Protein AF-A0A9X0W9T2-F1 (afdb_monomer)

Structure (mmCIF, N/CA/C/O backbone):
data_AF-A0A9X0W9T2-F1
#
_entry.id   AF-A0A9X0W9T2-F1
#
loop_
_atom_site.group_PDB
_atom_site.id
_atom_site.type_symbol
_atom_site.label_atom_id
_atom_site.label_alt_id
_atom_site.label_comp_id
_atom_site.label_asym_id
_atom_site.label_entity_id
_atom_site.label_seq_id
_atom_site.pdbx_PDB_ins_code
_atom_site.Cartn_x
_atom_site.Cartn_y
_atom_site.Cartn_z
_atom_site.occupancy
_atom_site.B_iso_or_equiv
_atom_site.auth_seq_id
_atom_site.auth_comp_id
_atom_site.auth_asym_id
_atom_site.auth_atom_id
_atom_site.pdbx_PDB_model_num
ATOM 1 N N . MET A 1 1 ? -5.826 -14.710 -16.041 1.00 59.91 1 MET A N 1
ATOM 2 C CA . MET A 1 1 ? -4.857 -14.395 -14.974 1.00 59.91 1 MET A CA 1
ATOM 3 C C . MET A 1 1 ? -5.665 -14.165 -13.714 1.00 59.91 1 MET A C 1
ATOM 5 O O . MET A 1 1 ? -6.594 -13.371 -13.767 1.00 59.91 1 MET A O 1
ATOM 9 N N . ASP A 1 2 ? -5.406 -14.938 -12.662 1.00 78.94 2 ASP A N 1
ATOM 10 C CA . ASP A 1 2 ? -6.145 -14.841 -11.399 1.00 78.94 2 ASP A CA 1
ATOM 11 C C . ASP A 1 2 ? -5.603 -13.657 -10.588 1.00 78.94 2 ASP A C 1
ATOM 13 O O . ASP A 1 2 ? -4.389 -13.544 -10.393 1.00 78.94 2 ASP A O 1
ATOM 17 N N . HIS A 1 3 ? -6.492 -12.744 -10.196 1.00 83.00 3 HIS A N 1
ATOM 18 C CA . HIS A 1 3 ? -6.170 -11.617 -9.328 1.00 83.00 3 HIS A CA 1
ATOM 19 C C . HIS A 1 3 ? -6.653 -11.948 -7.926 1.00 83.00 3 HIS A C 1
ATOM 21 O O . HIS A 1 3 ? -7.857 -12.084 -7.701 1.00 83.00 3 HIS A O 1
ATOM 27 N N . ARG A 1 4 ? -5.718 -12.045 -6.982 1.00 90.62 4 ARG A N 1
ATOM 28 C CA . ARG A 1 4 ? -6.021 -12.425 -5.605 1.00 90.62 4 ARG A CA 1
ATOM 29 C C . ARG A 1 4 ? -5.671 -11.292 -4.654 1.00 90.62 4 ARG A C 1
ATOM 31 O O . ARG A 1 4 ? -4.582 -10.729 -4.716 1.00 90.62 4 ARG A O 1
ATOM 38 N N . LEU A 1 5 ? -6.600 -10.994 -3.751 1.00 91.94 5 LEU A N 1
ATOM 39 C CA . LEU A 1 5 ? -6.379 -10.097 -2.623 1.00 91.94 5 LEU A CA 1
ATOM 40 C C . LEU A 1 5 ? -6.101 -10.931 -1.377 1.00 91.94 5 LEU A C 1
ATOM 42 O O . LEU A 1 5 ? -6.889 -11.805 -1.012 1.00 91.94 5 LEU A O 1
ATOM 46 N N . GLU A 1 6 ? -4.980 -10.661 -0.723 1.00 93.69 6 GLU A N 1
ATOM 47 C CA . GLU A 1 6 ? -4.619 -11.290 0.542 1.00 93.69 6 GLU A CA 1
ATOM 48 C C . GLU A 1 6 ? -4.690 -10.254 1.658 1.00 93.69 6 GLU A C 1
ATOM 50 O O . GLU A 1 6 ? -3.862 -9.348 1.722 1.00 93.69 6 GLU A O 1
ATOM 55 N N . ARG A 1 7 ? -5.682 -10.380 2.546 1.00 96.19 7 ARG A N 1
ATOM 56 C CA . ARG A 1 7 ? -5.793 -9.520 3.727 1.00 96.19 7 ARG A CA 1
ATOM 57 C C . ARG A 1 7 ? -4.727 -9.909 4.746 1.00 96.19 7 ARG A C 1
ATOM 59 O O . ARG A 1 7 ? -4.664 -11.059 5.177 1.00 96.19 7 ARG A O 1
ATOM 66 N N . ILE A 1 8 ? -3.930 -8.934 5.163 1.00 96.56 8 ILE A N 1
ATOM 67 C CA . ILE A 1 8 ? -2.821 -9.149 6.087 1.00 96.56 8 ILE A CA 1
ATOM 68 C C . ILE A 1 8 ? -3.314 -8.949 7.526 1.00 96.56 8 ILE A C 1
ATOM 70 O O . ILE A 1 8 ? -3.915 -7.912 7.825 1.00 96.56 8 ILE A O 1
ATOM 74 N N . PRO A 1 9 ? -3.075 -9.902 8.446 1.00 95.75 9 PRO A N 1
ATOM 75 C CA . PRO A 1 9 ? -3.377 -9.713 9.861 1.00 95.75 9 PRO A CA 1
ATOM 76 C C . PRO A 1 9 ? -2.590 -8.535 10.443 1.00 95.75 9 PRO A C 1
ATOM 78 O O . PRO A 1 9 ? -1.391 -8.421 10.193 1.00 95.75 9 PRO A O 1
ATOM 81 N N . ARG A 1 10 ? -3.238 -7.706 11.273 1.00 92.62 10 ARG A N 1
ATOM 82 C CA . ARG A 1 10 ? -2.634 -6.500 11.875 1.00 92.62 10 ARG A CA 1
ATOM 83 C C . ARG A 1 10 ? -1.267 -6.726 12.540 1.00 92.62 10 ARG A C 1
ATOM 85 O O . ARG A 1 10 ? -0.360 -5.957 12.241 1.00 92.62 10 ARG A O 1
ATOM 92 N N . PRO A 1 11 ? -1.037 -7.809 13.313 1.00 94.88 11 PRO A N 1
ATOM 93 C CA . PRO A 1 11 ? 0.281 -8.075 13.902 1.00 94.88 11 PRO A CA 1
ATOM 94 C C . PRO A 1 11 ?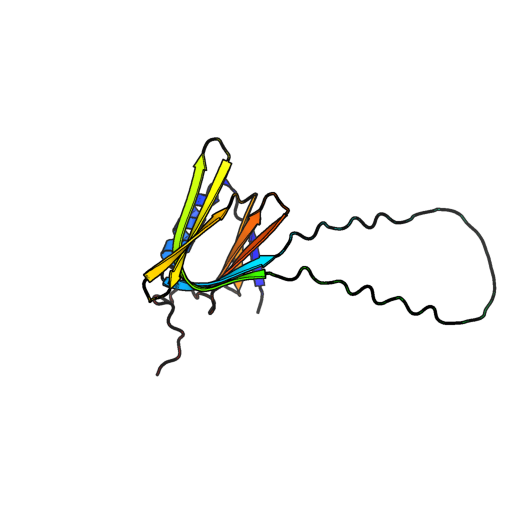 1.413 -8.273 12.881 1.00 94.88 11 PRO A C 1
ATOM 96 O O . PRO A 1 11 ? 2.580 -8.247 13.250 1.00 94.88 11 PRO A O 1
ATOM 99 N N . ARG A 1 12 ? 1.087 -8.505 11.602 1.00 96.31 12 ARG A N 1
ATOM 100 C CA . ARG A 1 12 ? 2.053 -8.711 10.513 1.00 96.31 12 ARG A CA 1
ATOM 101 C C . ARG A 1 12 ? 2.198 -7.504 9.592 1.00 96.31 12 ARG A C 1
ATOM 103 O O . ARG A 1 12 ? 2.915 -7.607 8.598 1.00 96.31 12 ARG A O 1
ATOM 110 N N . TRP A 1 13 ? 1.520 -6.389 9.865 1.00 95.56 13 TRP A N 1
ATOM 111 C CA . TRP A 1 13 ? 1.547 -5.220 8.982 1.00 95.56 13 TRP A CA 1
ATOM 112 C C . TRP A 1 13 ? 2.950 -4.648 8.828 1.00 95.56 13 TRP A C 1
ATOM 114 O O . TRP A 1 13 ? 3.388 -4.476 7.693 1.00 95.56 13 TRP A O 1
ATOM 124 N N . GLN A 1 14 ? 3.675 -4.459 9.933 1.00 95.38 14 GLN A N 1
ATOM 125 C CA . GLN A 1 14 ? 5.047 -3.952 9.902 1.00 95.38 14 GLN A CA 1
ATOM 126 C C . GLN A 1 14 ? 5.966 -4.840 9.050 1.00 95.38 14 GLN A C 1
ATOM 128 O O . GLN A 1 14 ? 6.500 -4.381 8.044 1.00 95.38 14 GLN A O 1
ATOM 133 N N . GLU A 1 15 ? 6.058 -6.135 9.386 1.00 95.50 15 GLU A N 1
ATOM 134 C CA . GLU A 1 15 ? 6.868 -7.116 8.640 1.00 95.50 15 GLU A CA 1
ATOM 135 C C . GLU A 1 15 ? 6.504 -7.132 7.148 1.00 95.50 15 GLU A C 1
ATOM 137 O O . GLU A 1 15 ? 7.367 -7.260 6.279 1.00 95.50 15 GLU A O 1
ATOM 142 N N . THR A 1 16 ? 5.211 -7.029 6.836 1.00 94.75 16 THR A N 1
ATOM 143 C CA . THR A 1 16 ? 4.739 -7.076 5.452 1.00 94.75 16 THR A CA 1
ATOM 144 C C . THR A 1 16 ? 5.135 -5.822 4.682 1.00 94.75 16 THR A C 1
ATOM 146 O O . THR A 1 16 ? 5.590 -5.955 3.549 1.00 94.75 16 THR A O 1
ATOM 149 N N . CYS A 1 17 ? 5.018 -4.636 5.285 1.00 94.62 17 CYS A N 1
ATOM 150 C CA . CYS A 1 17 ? 5.444 -3.377 4.670 1.00 94.62 17 CYS A CA 1
ATOM 151 C C . CYS A 1 17 ? 6.955 -3.370 4.418 1.00 94.62 17 CYS A C 1
ATOM 153 O O . CYS A 1 17 ? 7.383 -3.115 3.295 1.00 94.62 17 CYS A O 1
ATOM 155 N N . GLU A 1 18 ? 7.753 -3.759 5.416 1.00 94.88 18 GLU A N 1
ATOM 156 C CA . GLU A 1 18 ? 9.211 -3.857 5.294 1.00 94.88 18 GLU A CA 1
ATOM 157 C C . GLU A 1 18 ? 9.61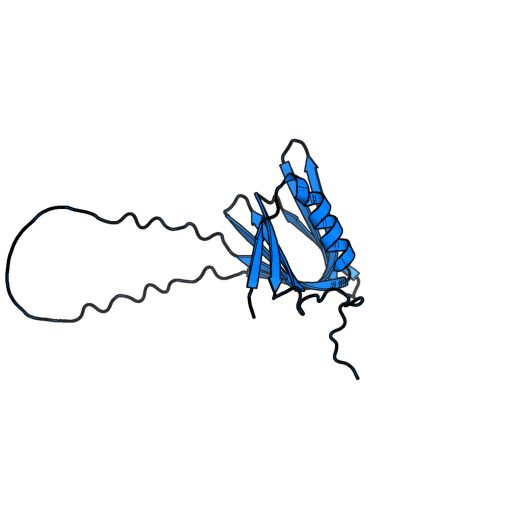6 -4.859 4.204 1.00 94.88 18 GLU A C 1
ATOM 159 O O . GLU A 1 18 ? 10.472 -4.573 3.365 1.00 94.88 18 GLU A O 1
ATOM 164 N N . ARG A 1 19 ? 8.989 -6.043 4.163 1.00 93.19 19 ARG A N 1
ATOM 165 C CA . ARG A 1 19 ? 9.271 -7.048 3.127 1.00 93.19 19 ARG A CA 1
ATOM 166 C C . ARG A 1 19 ? 8.869 -6.560 1.737 1.00 93.19 19 ARG A C 1
ATOM 168 O O . ARG A 1 19 ? 9.605 -6.801 0.782 1.00 93.19 19 ARG A O 1
ATOM 175 N N . PHE A 1 20 ? 7.706 -5.922 1.622 1.00 92.62 20 PHE A N 1
ATOM 176 C CA . PHE A 1 20 ? 7.210 -5.375 0.364 1.00 92.62 20 PHE A CA 1
ATOM 177 C C . PHE A 1 20 ? 8.165 -4.300 -0.162 1.00 92.62 20 PHE A C 1
ATOM 179 O O . PHE A 1 20 ? 8.605 -4.392 -1.305 1.00 92.62 20 PHE A O 1
ATOM 186 N N . LEU A 1 21 ? 8.573 -3.353 0.687 1.00 92.88 21 LEU A N 1
ATOM 187 C CA . LEU A 1 21 ? 9.541 -2.321 0.329 1.00 92.88 21 LEU A CA 1
ATOM 188 C C . LEU A 1 21 ? 10.866 -2.920 -0.136 1.00 92.88 21 LEU A C 1
ATOM 190 O O . LEU A 1 21 ? 11.340 -2.598 -1.218 1.00 92.88 21 LEU A O 1
ATOM 194 N N . ASN A 1 22 ? 11.456 -3.815 0.659 1.00 91.00 22 ASN A N 1
ATOM 195 C CA . ASN A 1 22 ? 12.765 -4.387 0.347 1.00 91.00 22 ASN A CA 1
ATOM 196 C C . ASN A 1 22 ? 12.784 -5.143 -0.987 1.00 91.00 22 ASN A C 1
ATOM 198 O O . ASN A 1 22 ? 13.824 -5.211 -1.636 1.00 91.00 22 ASN A O 1
ATOM 202 N N . ARG A 1 23 ? 11.650 -5.718 -1.399 1.00 89.38 23 ARG A N 1
ATOM 203 C CA . ARG A 1 23 ? 11.534 -6.427 -2.676 1.00 89.38 23 ARG A CA 1
ATOM 204 C C . ARG A 1 23 ? 11.278 -5.493 -3.857 1.00 89.38 23 ARG A C 1
ATOM 206 O O . ARG A 1 23 ? 11.737 -5.788 -4.954 1.00 89.38 23 ARG A O 1
ATOM 213 N N . HIS A 1 24 ? 10.545 -4.406 -3.631 1.00 89.75 24 HIS A N 1
ATOM 214 C CA . HIS A 1 24 ? 9.960 -3.595 -4.703 1.00 89.75 24 HIS A CA 1
ATOM 215 C C . HIS A 1 24 ? 10.465 -2.153 -4.738 1.00 89.75 24 HIS A C 1
ATOM 217 O O . HIS A 1 24 ? 9.932 -1.323 -5.471 1.00 89.75 24 HIS A O 1
ATOM 223 N N . ARG A 1 25 ? 11.488 -1.813 -3.953 1.00 90.12 25 ARG A N 1
ATOM 224 C CA . ARG A 1 25 ? 12.109 -0.488 -3.998 1.00 90.12 25 ARG A CA 1
ATOM 225 C C . ARG A 1 25 ? 12.598 -0.183 -5.416 1.00 90.12 25 ARG A C 1
ATOM 227 O O . ARG A 1 25 ? 13.244 -1.015 -6.044 1.00 90.12 25 ARG A O 1
ATOM 234 N N . GLY A 1 26 ? 12.276 1.006 -5.916 1.00 88.31 26 GLY A N 1
ATOM 235 C CA . GLY A 1 26 ? 12.572 1.449 -7.279 1.00 88.31 26 GLY A CA 1
ATOM 236 C C . GLY A 1 26 ? 11.532 1.037 -8.325 1.00 88.31 26 GLY A C 1
ATOM 237 O O . GLY A 1 26 ? 11.579 1.531 -9.447 1.00 88.31 26 GLY A O 1
ATOM 238 N N . TRP A 1 27 ? 10.569 0.176 -7.984 1.00 89.31 27 TRP A N 1
ATOM 239 C CA . TRP A 1 27 ? 9.548 -0.253 -8.934 1.00 89.31 27 TRP A CA 1
ATOM 240 C C . TRP A 1 27 ? 8.531 0.848 -9.195 1.00 89.31 27 TRP A C 1
ATOM 242 O O . TRP A 1 27 ? 8.103 1.546 -8.274 1.00 89.31 27 TRP A O 1
ATOM 252 N N . LEU A 1 28 ? 8.111 0.955 -10.456 1.00 91.19 28 LEU A N 1
ATOM 253 C CA . LEU A 1 28 ? 7.130 1.944 -10.878 1.00 91.19 28 LEU A CA 1
ATOM 254 C C . LEU A 1 28 ? 5.721 1.541 -10.449 1.00 91.19 28 LEU A C 1
ATOM 256 O O . LEU A 1 28 ? 5.229 0.456 -10.782 1.00 91.19 28 LEU A O 1
ATOM 260 N N . LEU A 1 29 ? 5.074 2.464 -9.749 1.00 91.88 29 LEU A N 1
ATOM 261 C CA . LEU A 1 29 ? 3.735 2.352 -9.212 1.00 91.88 29 LEU A CA 1
ATOM 262 C C . LEU A 1 29 ? 2.781 3.326 -9.901 1.00 91.88 29 LEU A C 1
ATOM 264 O O . LEU A 1 29 ? 3.139 4.438 -10.288 1.00 91.88 29 LEU A O 1
ATOM 268 N N . HIS A 1 30 ? 1.526 2.908 -9.963 1.00 92.81 30 HIS A N 1
ATOM 269 C CA . HIS A 1 30 ? 0.375 3.762 -10.177 1.00 92.81 30 HIS A CA 1
ATOM 270 C C . HIS A 1 30 ? -0.472 3.750 -8.905 1.00 92.81 30 HIS A C 1
ATOM 272 O O . HIS A 1 30 ? -0.872 2.681 -8.429 1.00 92.81 30 HIS A O 1
ATOM 278 N N . ILE A 1 31 ? -0.734 4.932 -8.349 1.00 93.88 31 ILE A N 1
ATOM 279 C CA . ILE A 1 31 ? -1.504 5.108 -7.121 1.00 93.88 31 ILE A CA 1
ATOM 280 C C . ILE A 1 31 ? -2.841 5.755 -7.455 1.00 93.88 31 ILE A C 1
ATOM 282 O O . IL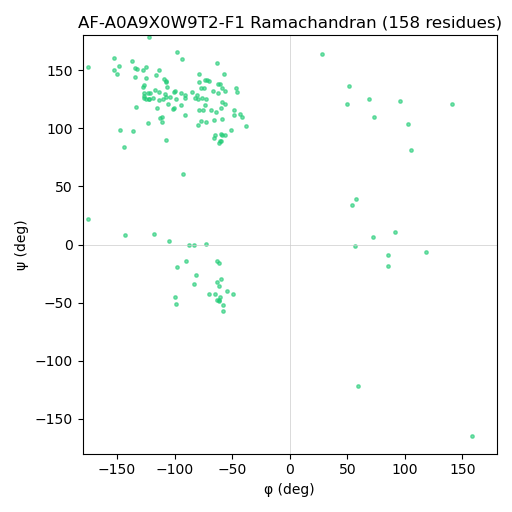E A 1 31 ? -2.908 6.847 -8.020 1.00 93.88 31 ILE A O 1
ATOM 286 N N . SER A 1 32 ? -3.915 5.096 -7.039 1.00 94.25 32 SER A N 1
ATOM 287 C CA . SER A 1 32 ? -5.278 5.597 -7.178 1.00 94.25 32 SER A CA 1
ATOM 288 C C . SER A 1 32 ? -6.051 5.445 -5.877 1.00 94.25 32 SER A C 1
ATOM 290 O O . SER A 1 32 ? -5.810 4.531 -5.087 1.00 94.25 32 SER A O 1
ATOM 292 N N . GLU A 1 33 ? -7.004 6.338 -5.672 1.00 94.00 33 GLU A N 1
ATOM 293 C CA . GLU A 1 33 ? -7.999 6.272 -4.614 1.00 94.00 33 GLU A CA 1
ATOM 294 C C . GLU A 1 33 ? -9.344 5.897 -5.234 1.00 94.00 33 GLU A C 1
ATOM 296 O O . GLU A 1 33 ? -9.727 6.403 -6.284 1.00 94.00 33 GLU A O 1
ATOM 301 N N . THR A 1 34 ? -10.076 4.982 -4.617 1.00 90.94 34 THR A N 1
ATOM 302 C CA . THR A 1 34 ? -11.447 4.646 -5.006 1.00 90.94 34 THR A CA 1
ATOM 303 C C . THR A 1 34 ? -12.343 4.890 -3.804 1.00 90.94 34 THR A C 1
ATOM 305 O O . THR A 1 34 ? -12.013 4.397 -2.723 1.00 90.94 34 THR A O 1
ATOM 308 N N . PRO A 1 35 ? -13.459 5.622 -3.958 1.00 85.75 35 PRO A N 1
ATOM 309 C CA . PRO A 1 35 ? -14.362 5.830 -2.843 1.00 85.75 35 PRO A CA 1
ATOM 310 C C . PRO A 1 35 ? -14.919 4.487 -2.377 1.00 85.75 35 PRO A C 1
ATOM 312 O O . PRO A 1 35 ? -15.243 3.619 -3.198 1.00 85.75 35 PRO A O 1
ATOM 315 N N . GLY A 1 36 ? -14.994 4.315 -1.059 1.00 75.19 36 GLY A N 1
ATOM 316 C CA . GLY A 1 36 ? -15.627 3.150 -0.464 1.00 75.19 36 GLY A CA 1
ATOM 317 C C . GLY A 1 36 ? -17.074 3.110 -0.904 1.00 75.19 36 GLY A C 1
ATOM 318 O O . GLY A 1 36 ? -17.826 4.038 -0.625 1.00 75.19 36 GLY A O 1
ATOM 319 N N . GLY A 1 37 ? -17.470 2.068 -1.630 1.00 61.56 37 GLY A N 1
ATOM 320 C CA . GLY A 1 37 ? -18.887 1.838 -1.845 1.00 61.56 37 GLY A CA 1
ATOM 321 C C . GLY A 1 37 ? -19.495 1.507 -0.492 1.00 61.56 37 GLY A C 1
ATOM 322 O O . GLY A 1 37 ? -19.264 0.410 0.010 1.00 61.56 37 GLY A O 1
ATOM 323 N N . GLU A 1 38 ? -20.257 2.432 0.092 1.00 47.91 38 GLU A N 1
ATOM 324 C CA . GLU A 1 38 ? -21.353 2.026 0.962 1.00 47.91 38 GLU A CA 1
ATOM 325 C C . GLU A 1 38 ? -22.123 0.966 0.171 1.00 47.91 38 GLU A C 1
ATOM 327 O O . GLU A 1 38 ? -22.615 1.228 -0.934 1.00 47.91 38 GLU A O 1
ATOM 332 N N . ASP A 1 39 ? -22.136 -0.262 0.688 1.00 46.41 39 ASP A N 1
ATOM 333 C CA . ASP A 1 39 ? -23.162 -1.229 0.343 1.00 46.41 39 ASP A CA 1
ATOM 334 C C . ASP A 1 39 ? -24.467 -0.518 0.690 1.00 46.41 39 ASP A C 1
ATOM 336 O O . ASP A 1 39 ? -24.840 -0.394 1.855 1.00 46.41 39 ASP A O 1
ATOM 340 N N . VAL A 1 40 ? -25.062 0.131 -0.312 1.00 43.91 40 VAL A N 1
ATOM 341 C CA . VAL A 1 40 ? -26.382 0.717 -0.185 1.00 43.91 40 VAL A CA 1
ATOM 342 C C . VAL A 1 40 ? -27.309 -0.462 0.005 1.00 43.91 40 VAL A C 1
ATOM 344 O O . VAL A 1 40 ? -27.760 -1.086 -0.956 1.00 43.91 40 VAL A O 1
ATOM 347 N N . ASP A 1 41 ? -27.509 -0.764 1.280 1.00 44.56 41 ASP A N 1
ATOM 348 C CA . ASP A 1 41 ? -28.583 -1.552 1.827 1.00 44.56 41 ASP A CA 1
ATOM 349 C C . ASP A 1 41 ? -29.857 -1.201 1.047 1.00 44.56 41 ASP A C 1
ATOM 351 O O . ASP A 1 41 ? -30.443 -0.122 1.156 1.00 44.56 41 ASP A O 1
ATOM 355 N N . LEU A 1 42 ? -30.206 -2.093 0.126 1.00 48.81 42 LEU A N 1
ATOM 356 C CA . LEU A 1 42 ? -31.501 -2.121 -0.526 1.00 48.81 42 LEU A CA 1
ATOM 357 C C . LEU A 1 42 ? -32.373 -3.072 0.292 1.00 48.81 42 LEU A C 1
ATOM 359 O O . LEU A 1 42 ? -32.880 -4.069 -0.222 1.00 48.81 42 LEU A O 1
ATOM 363 N N . GLU A 1 43 ? -32.583 -2.751 1.571 1.00 54.72 43 GLU A N 1
ATOM 364 C CA . GLU A 1 43 ? -33.821 -3.127 2.231 1.00 54.72 43 GLU A CA 1
ATOM 365 C C . GLU A 1 43 ? -34.966 -2.374 1.532 1.00 54.72 43 GLU A C 1
ATOM 367 O O . GLU A 1 43 ? -35.274 -1.213 1.797 1.00 54.72 43 GLU A O 1
ATOM 372 N N . ALA A 1 44 ? -35.590 -3.032 0.556 1.00 45.91 44 ALA A N 1
ATOM 373 C CA . ALA A 1 44 ? -36.849 -2.582 -0.017 1.00 45.91 44 ALA A CA 1
ATOM 374 C C . ALA A 1 44 ? -37.739 -3.780 -0.364 1.00 45.91 44 ALA A C 1
ATOM 376 O O . ALA A 1 44 ? -37.829 -4.214 -1.510 1.00 45.91 44 ALA A O 1
ATOM 377 N N . GLY A 1 45 ? -38.463 -4.253 0.653 1.00 36.12 45 GLY A N 1
ATOM 378 C CA . GLY A 1 45 ? -39.874 -4.588 0.478 1.00 36.12 45 GLY A CA 1
ATOM 379 C C . GLY A 1 45 ? -40.224 -6.068 0.402 1.00 36.12 45 GLY A C 1
ATOM 380 O O . GLY A 1 45 ? -40.566 -6.580 -0.660 1.00 36.12 45 GLY A O 1
ATOM 381 N N . VAL A 1 46 ? -40.322 -6.715 1.563 1.00 49.28 46 VAL A N 1
ATOM 382 C CA . VAL A 1 46 ? -41.379 -7.718 1.753 1.00 49.28 46 VAL A CA 1
ATOM 383 C C . VAL A 1 46 ? -42.666 -6.953 2.083 1.00 49.28 46 VAL A C 1
ATOM 385 O O . VAL A 1 46 ? -42.670 -6.139 3.006 1.00 49.28 46 VAL A O 1
ATOM 388 N N . PRO A 1 47 ? -43.773 -7.218 1.374 1.00 43.72 47 PRO A N 1
ATOM 389 C CA . PRO A 1 47 ? -44.959 -7.567 2.146 1.00 43.72 47 PRO A CA 1
ATOM 390 C C . PRO A 1 47 ? -45.576 -8.895 1.698 1.00 43.72 47 PRO A C 1
ATOM 392 O O . PRO A 1 47 ? -45.931 -9.110 0.540 1.00 43.72 47 PRO A O 1
ATOM 395 N N . SER A 1 48 ? -45.775 -9.765 2.687 1.00 51.22 48 SER A N 1
ATOM 396 C CA . SER A 1 48 ? -46.818 -10.787 2.686 1.00 51.22 48 SER A CA 1
ATOM 397 C C . SER A 1 48 ? -48.188 -10.132 2.494 1.00 51.22 48 SER A C 1
ATOM 399 O O . SER A 1 48 ? -48.596 -9.364 3.358 1.00 51.22 48 SER A O 1
ATOM 401 N N . HIS A 1 49 ? -48.933 -10.485 1.442 1.00 43.44 49 HIS A N 1
ATOM 402 C CA . HIS A 1 49 ? -50.281 -11.068 1.564 1.00 43.44 49 HIS A CA 1
ATOM 403 C C . HIS A 1 49 ? -50.863 -11.496 0.201 1.00 43.44 49 HIS A C 1
ATOM 405 O O . HIS A 1 49 ? -50.514 -10.986 -0.857 1.00 43.44 49 HIS A O 1
ATOM 411 N N . ALA A 1 50 ? -51.741 -12.492 0.277 1.00 46.41 50 ALA A N 1
ATOM 412 C CA . ALA A 1 50 ? -52.347 -13.290 -0.783 1.00 46.41 50 ALA A CA 1
ATOM 413 C C . ALA A 1 50 ? -53.253 -12.555 -1.804 1.00 46.41 50 ALA A C 1
ATOM 415 O O . ALA A 1 50 ? -53.919 -11.590 -1.450 1.00 46.41 50 ALA A O 1
ATOM 416 N N . GLN A 1 51 ? -53.389 -13.157 -3.002 1.00 41.59 51 GLN A N 1
ATOM 417 C CA . GLN A 1 51 ? -54.642 -13.568 -3.692 1.00 41.59 51 GLN A CA 1
ATOM 418 C C . GLN A 1 51 ? -54.659 -13.332 -5.225 1.00 41.59 51 GLN A C 1
ATOM 420 O O . GLN A 1 51 ? -54.594 -12.215 -5.712 1.00 41.59 51 GLN A O 1
ATOM 425 N N . SER A 1 52 ? -54.840 -14.444 -5.954 1.00 42.34 52 SER A N 1
ATOM 426 C CA . SER A 1 52 ? -55.762 -14.670 -7.086 1.00 42.34 52 SER A CA 1
ATOM 427 C C . SER A 1 52 ? -55.866 -13.714 -8.299 1.00 42.34 52 SER A C 1
ATOM 429 O O . SER A 1 52 ? -56.440 -12.641 -8.220 1.00 42.34 52 SER A O 1
ATOM 431 N N . ARG A 1 53 ? -55.589 -14.320 -9.473 1.00 44.91 53 ARG A N 1
ATOM 432 C CA . ARG A 1 53 ? -56.318 -14.253 -10.771 1.00 44.91 53 ARG A CA 1
ATOM 433 C C . ARG A 1 53 ? -56.344 -12.951 -11.621 1.00 44.91 53 ARG A C 1
ATOM 435 O O . ARG A 1 53 ? -56.967 -11.969 -11.260 1.00 44.91 53 ARG A O 1
ATOM 442 N N . ALA A 1 54 ? -55.921 -13.156 -12.883 1.00 42.19 54 ALA A N 1
ATOM 443 C CA . ALA A 1 54 ? -56.494 -12.682 -14.164 1.00 42.19 54 ALA A CA 1
ATOM 444 C C . ALA A 1 54 ? -55.972 -11.394 -14.868 1.00 42.19 54 ALA A C 1
ATOM 446 O O . ALA A 1 54 ? -56.101 -10.290 -14.367 1.00 42.19 54 ALA A O 1
ATOM 447 N N . GLN A 1 55 ? -55.550 -11.622 -16.129 1.00 45.41 55 GLN A N 1
ATOM 448 C CA . GLN A 1 55 ? -55.711 -10.828 -17.373 1.00 45.41 55 GLN A CA 1
ATOM 449 C C . GLN A 1 55 ? -54.921 -9.516 -17.633 1.00 45.41 55 GLN A C 1
ATOM 451 O O . GLN A 1 55 ? -55.216 -8.462 -17.096 1.00 45.41 55 GLN A O 1
ATOM 456 N N . SER A 1 56 ? -53.990 -9.643 -18.596 1.00 47.72 56 SER A N 1
ATOM 457 C CA . SER A 1 56 ? -53.781 -8.892 -19.8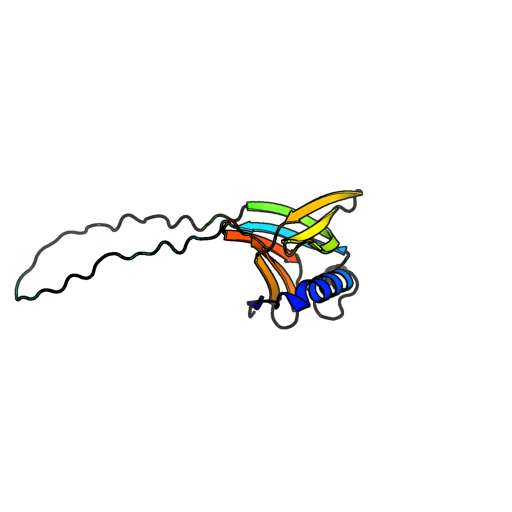60 1.00 47.72 56 SER A CA 1
ATOM 458 C C . SER A 1 56 ? -53.699 -7.344 -19.957 1.00 47.72 56 SER A C 1
ATOM 460 O O . SER A 1 56 ? -54.603 -6.632 -19.547 1.00 47.72 56 SER A O 1
ATOM 462 N N . HIS A 1 57 ? -52.704 -6.915 -20.768 1.00 41.53 57 HIS A N 1
ATOM 463 C CA . HIS A 1 57 ? -52.542 -5.679 -21.586 1.00 41.53 57 HIS A CA 1
ATOM 464 C C . HIS A 1 57 ? -51.612 -4.534 -21.078 1.00 41.53 57 HIS A C 1
ATOM 466 O O . HIS A 1 57 ? -52.004 -3.764 -20.219 1.00 41.53 57 HIS A O 1
ATOM 472 N N . ALA A 1 58 ? -50.409 -4.459 -21.703 1.00 45.81 58 ALA A N 1
ATOM 473 C CA . ALA A 1 58 ? -49.529 -3.343 -22.178 1.00 45.81 58 ALA A CA 1
ATOM 474 C C . ALA A 1 58 ? -49.519 -1.923 -21.521 1.00 45.81 58 ALA A C 1
ATOM 476 O O . ALA A 1 58 ? -50.510 -1.547 -20.914 1.00 45.81 58 ALA A O 1
ATOM 477 N N . PRO A 1 59 ? -48.508 -1.033 -21.753 1.00 47.00 59 PRO A N 1
ATOM 478 C CA . PRO A 1 59 ? -47.211 -1.160 -22.438 1.00 47.00 59 PRO A CA 1
ATOM 479 C C . PRO A 1 59 ? -45.983 -0.804 -21.554 1.00 47.00 59 PRO A C 1
ATOM 481 O O . PRO A 1 59 ? -46.082 -0.425 -20.392 1.00 47.00 59 PRO A O 1
ATOM 484 N N . SER A 1 60 ? -44.801 -0.948 -22.154 1.00 44.00 60 SER A N 1
ATOM 485 C CA . SER A 1 60 ? -43.446 -0.755 -21.629 1.00 44.00 60 SER A CA 1
ATOM 486 C C . SER A 1 60 ? -43.213 0.466 -20.725 1.00 44.00 60 SER A C 1
ATOM 488 O O . SER A 1 60 ? -43.056 1.589 -21.202 1.00 44.00 60 SER A O 1
ATOM 490 N N . HIS A 1 61 ? -42.991 0.213 -19.435 1.00 46.44 61 HIS A N 1
ATOM 491 C CA . HIS A 1 61 ? -42.104 1.046 -18.629 1.00 46.44 61 HIS A CA 1
ATOM 492 C C . HIS A 1 61 ? -40.665 0.669 -18.981 1.00 46.44 61 HIS A C 1
ATOM 494 O O . HIS A 1 61 ? -40.181 -0.403 -18.622 1.00 46.44 61 HIS A O 1
ATOM 500 N N . ALA A 1 62 ? -39.982 1.539 -19.721 1.00 44.62 62 ALA A N 1
ATOM 501 C CA . ALA A 1 62 ? -38.533 1.480 -19.807 1.00 44.62 62 ALA A CA 1
ATOM 502 C C . ALA A 1 62 ? -37.976 1.628 -18.380 1.00 44.62 62 ALA A C 1
ATOM 504 O O . ALA A 1 62 ? -38.279 2.635 -17.733 1.00 44.62 62 ALA A O 1
ATOM 505 N N . PRO A 1 63 ? -37.183 0.678 -17.852 1.00 49.41 63 PRO A N 1
ATOM 506 C CA . PRO A 1 63 ? -36.429 0.960 -16.650 1.00 49.41 63 PRO A CA 1
ATOM 507 C C . PRO A 1 63 ? -35.440 2.060 -17.021 1.00 49.41 63 PRO A C 1
ATOM 509 O O . PRO A 1 63 ? -34.563 1.864 -17.869 1.00 49.41 63 PRO A O 1
ATOM 512 N N . SER A 1 64 ? -35.620 3.238 -16.422 1.00 40.00 64 SER A N 1
ATOM 513 C CA . SER A 1 64 ? -34.597 4.271 -16.370 1.00 40.00 64 SER A CA 1
ATOM 514 C C . SER A 1 64 ? -33.295 3.568 -16.037 1.00 40.00 64 SER A C 1
ATOM 516 O O . SER A 1 64 ? -33.158 2.988 -14.959 1.00 40.00 64 SER A O 1
ATOM 518 N N . LYS A 1 65 ? -32.368 3.557 -16.998 1.00 43.44 65 LYS A N 1
ATOM 519 C CA . LYS A 1 65 ? -30.991 3.147 -16.775 1.00 43.44 65 LYS A CA 1
ATOM 520 C C . LYS A 1 65 ? -30.466 4.103 -15.712 1.00 43.44 65 LYS A C 1
ATOM 522 O O . LYS A 1 65 ? -29.988 5.186 -16.031 1.00 43.44 65 LYS A O 1
ATOM 527 N N . ARG A 1 66 ? -30.641 3.741 -14.439 1.00 39.84 66 ARG A N 1
ATOM 528 C CA . ARG A 1 66 ? -29.866 4.285 -13.338 1.00 39.84 66 ARG A CA 1
ATOM 529 C C . ARG A 1 66 ? -28.456 3.897 -13.726 1.00 39.84 66 ARG A C 1
ATOM 531 O O . ARG A 1 66 ? -28.069 2.743 -13.561 1.00 39.84 66 ARG A O 1
ATOM 538 N N . SER A 1 67 ? -27.765 4.823 -14.385 1.00 41.62 67 SER A N 1
ATOM 539 C CA . SER A 1 67 ? -26.331 4.764 -14.567 1.00 41.62 67 SER A CA 1
ATOM 540 C C . SER A 1 67 ? -25.790 4.532 -13.170 1.00 41.62 67 SER A C 1
ATOM 542 O O . SER A 1 67 ? -25.776 5.441 -12.345 1.00 41.62 67 SER A O 1
ATOM 544 N N . GLN A 1 68 ? -25.480 3.273 -12.865 1.00 43.84 68 GLN A N 1
ATOM 545 C CA . GLN A 1 68 ? -24.586 2.923 -11.785 1.00 43.84 68 GLN A CA 1
ATOM 546 C C . GLN A 1 68 ? -23.289 3.603 -12.184 1.00 43.84 68 GLN A C 1
ATOM 548 O O . GLN A 1 68 ? -22.502 3.063 -12.962 1.00 43.84 68 GLN A O 1
ATOM 553 N N . SER A 1 69 ? -23.136 4.855 -11.764 1.00 48.09 69 SER A N 1
ATOM 554 C CA . SER A 1 69 ? -21.863 5.539 -11.764 1.00 48.09 69 SER A CA 1
ATOM 555 C C . SER A 1 69 ? -20.988 4.660 -10.890 1.00 48.09 69 SER A C 1
ATOM 557 O O . SER A 1 69 ? -21.080 4.717 -9.667 1.00 48.09 69 SER A O 1
ATOM 559 N N . LYS A 1 70 ? -20.240 3.741 -11.517 1.00 54.44 70 LYS A N 1
ATOM 560 C CA . LYS A 1 70 ? -19.198 2.989 -10.825 1.00 54.44 70 LYS A CA 1
ATOM 561 C C . LYS A 1 70 ? -18.398 4.020 -10.033 1.00 54.44 70 LYS A C 1
ATOM 563 O O . LYS A 1 70 ? -18.109 5.067 -10.624 1.00 54.44 70 LYS A O 1
ATOM 568 N N . PRO A 1 71 ? -18.078 3.765 -8.754 1.00 61.06 71 PRO A N 1
ATOM 569 C CA . PRO A 1 71 ? -17.195 4.645 -8.005 1.00 61.06 71 PRO A CA 1
ATOM 570 C C . PRO A 1 71 ? -15.969 4.916 -8.882 1.00 61.06 71 PRO A C 1
ATOM 572 O O . PRO A 1 71 ? -15.252 3.987 -9.258 1.00 61.06 71 PRO A O 1
ATOM 575 N N . GLN A 1 72 ? -15.833 6.159 -9.354 1.00 72.00 72 GLN A N 1
ATOM 576 C CA . GLN A 1 72 ? -14.765 6.520 -10.276 1.00 72.00 72 GLN A CA 1
ATOM 577 C C . GLN A 1 72 ? -13.492 6.611 -9.450 1.00 72.00 72 GLN A C 1
ATOM 579 O O . GLN A 1 72 ? -13.399 7.434 -8.542 1.00 72.00 72 GLN A O 1
ATOM 584 N N . SER A 1 73 ? -12.534 5.735 -9.742 1.00 84.19 73 SER A N 1
ATOM 585 C CA . SER A 1 73 ? -11.206 5.817 -9.152 1.00 84.19 73 SER A CA 1
ATOM 586 C C . SER A 1 73 ? -10.552 7.136 -9.565 1.00 84.19 73 SER A C 1
ATOM 588 O O . SER A 1 73 ? -10.534 7.488 -10.746 1.00 84.19 73 SER A O 1
ATOM 590 N N . ARG A 1 74 ? -10.017 7.861 -8.588 1.00 90.88 74 ARG A N 1
ATOM 591 C CA . ARG A 1 74 ? -9.233 9.076 -8.765 1.00 90.88 74 ARG A CA 1
ATOM 592 C C . ARG A 1 74 ? -7.754 8.706 -8.780 1.00 90.88 74 ARG A C 1
ATOM 594 O O . ARG A 1 74 ? -7.242 8.158 -7.809 1.00 90.88 74 ARG A O 1
ATOM 601 N N . GLU A 1 75 ? -7.065 9.008 -9.873 1.00 91.81 75 GLU A N 1
ATOM 602 C CA . GLU A 1 75 ? -5.605 8.896 -9.937 1.00 91.81 75 GLU A CA 1
ATOM 603 C C . GLU A 1 75 ? -4.968 9.933 -9.000 1.00 91.81 75 GLU A C 1
ATOM 605 O O . GLU A 1 75 ? -5.365 11.102 -8.998 1.00 91.81 75 GLU A O 1
ATOM 610 N N . LEU A 1 76 ? -4.013 9.491 -8.179 1.00 90.69 76 LEU A N 1
ATOM 611 C CA . LEU A 1 76 ? -3.222 10.364 -7.310 1.00 90.69 76 LEU A CA 1
ATOM 612 C C . LEU A 1 76 ? -1.867 10.663 -7.953 1.00 90.69 76 LEU A C 1
ATOM 614 O O . LEU A 1 76 ? -1.496 11.826 -8.076 1.00 90.69 76 LEU A O 1
ATOM 618 N N . VAL A 1 77 ? -1.154 9.616 -8.377 1.00 90.12 77 VAL A N 1
ATOM 619 C CA . VAL A 1 77 ? 0.132 9.687 -9.086 1.00 90.12 77 VAL A CA 1
ATOM 620 C C . VAL A 1 77 ? 0.302 8.452 -9.975 1.00 90.12 77 VAL A C 1
ATOM 622 O O . VAL A 1 77 ? -0.191 7.374 -9.640 1.00 90.12 77 VAL A O 1
ATOM 625 N N . SER A 1 78 ? 1.028 8.582 -11.084 1.00 89.94 78 SER A N 1
ATOM 626 C CA . SER A 1 78 ? 1.356 7.472 -11.987 1.00 89.94 78 SER A CA 1
ATOM 627 C C . SER A 1 78 ? 2.828 7.504 -12.375 1.00 89.94 78 SER A C 1
ATOM 629 O O . SER A 1 78 ? 3.429 8.574 -12.418 1.00 89.94 78 SER A O 1
ATOM 631 N N . ASP A 1 79 ? 3.383 6.328 -12.674 1.00 87.56 79 ASP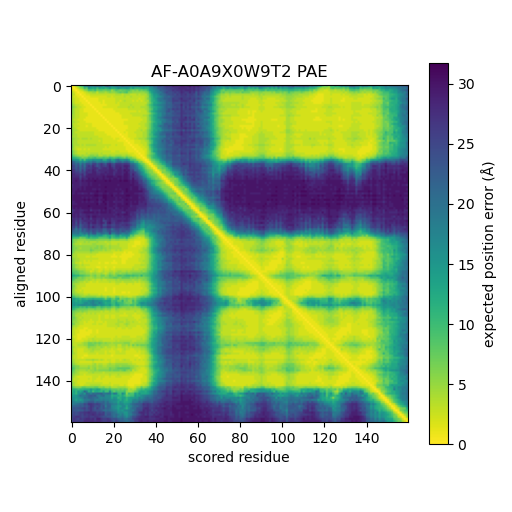 A N 1
ATOM 632 C CA . ASP A 1 79 ? 4.753 6.137 -13.167 1.00 87.56 79 ASP A CA 1
ATOM 633 C C . ASP A 1 79 ? 5.830 6.709 -12.228 1.00 87.56 79 ASP A C 1
ATOM 635 O O . ASP A 1 79 ? 6.848 7.242 -12.664 1.00 87.56 79 ASP A O 1
ATOM 639 N N . VAL A 1 80 ? 5.611 6.549 -10.920 1.00 89.94 80 VAL A N 1
ATOM 640 C CA . VAL A 1 80 ? 6.537 6.967 -9.856 1.00 89.94 80 VAL A CA 1
ATOM 641 C C . VAL A 1 80 ? 7.171 5.758 -9.178 1.00 89.94 80 VAL A C 1
ATOM 643 O O . VAL A 1 80 ? 6.519 4.734 -8.976 1.00 89.94 80 VAL A O 1
ATOM 646 N N . ALA A 1 81 ? 8.446 5.861 -8.821 1.00 91.56 81 ALA A N 1
ATOM 647 C CA . ALA A 1 81 ? 9.186 4.790 -8.172 1.00 91.56 81 ALA A CA 1
ATOM 648 C C . ALA A 1 81 ? 8.852 4.709 -6.678 1.00 91.56 81 ALA A C 1
ATOM 650 O O . ALA A 1 81 ? 8.769 5.729 -5.994 1.00 91.56 81 ALA A O 1
ATOM 651 N N . LEU A 1 82 ? 8.715 3.491 -6.149 1.00 92.19 82 LEU A N 1
ATOM 652 C CA . LEU A 1 82 ? 8.643 3.258 -4.708 1.00 92.19 82 LEU A CA 1
ATOM 653 C C . LEU A 1 82 ? 9.993 3.564 -4.047 1.00 92.19 82 LEU A C 1
ATOM 655 O O . LEU A 1 82 ? 10.967 2.849 -4.288 1.00 92.19 82 LEU A O 1
ATOM 659 N N . HIS A 1 83 ? 10.054 4.562 -3.169 1.00 92.25 83 HIS A N 1
ATOM 660 C CA . HIS A 1 83 ? 11.272 4.869 -2.414 1.00 92.25 83 HIS A CA 1
ATOM 661 C C . HIS A 1 83 ? 11.241 4.319 -0.998 1.00 92.25 83 HIS A C 1
ATOM 663 O O . HIS A 1 83 ? 12.240 3.724 -0.575 1.00 92.25 83 HIS A O 1
ATOM 669 N N . ASP A 1 84 ? 10.114 4.499 -0.309 1.00 94.00 84 ASP A N 1
ATOM 670 C CA . ASP A 1 84 ? 9.930 4.078 1.074 1.00 94.00 84 ASP A CA 1
ATOM 671 C C . ASP A 1 84 ? 8.476 3.671 1.360 1.00 94.00 84 ASP A C 1
ATOM 673 O O . ASP A 1 84 ? 7.533 4.120 0.704 1.00 94.00 84 ASP A O 1
ATOM 677 N N . LEU A 1 85 ? 8.300 2.800 2.348 1.00 95.38 85 LEU A N 1
ATOM 678 C CA . LEU A 1 85 ? 7.003 2.362 2.850 1.00 95.38 85 LEU A CA 1
ATOM 679 C C . LEU A 1 85 ? 7.140 2.075 4.341 1.00 95.38 85 LEU A C 1
ATOM 681 O O . LEU A 1 85 ? 7.589 1.003 4.752 1.00 95.38 85 LEU A O 1
ATOM 685 N N . VAL A 1 86 ? 6.725 3.045 5.142 1.00 94.81 86 VAL A N 1
ATOM 686 C CA . VAL A 1 86 ? 6.896 3.023 6.589 1.00 94.81 86 VAL A CA 1
ATOM 687 C C . VAL A 1 86 ? 5.554 2.764 7.243 1.00 94.81 86 VAL A C 1
ATOM 689 O O . VAL A 1 86 ? 4.583 3.470 6.984 1.00 94.81 86 VAL A O 1
ATOM 692 N N . PHE A 1 87 ? 5.507 1.763 8.115 1.00 95.44 87 PHE A N 1
ATOM 693 C CA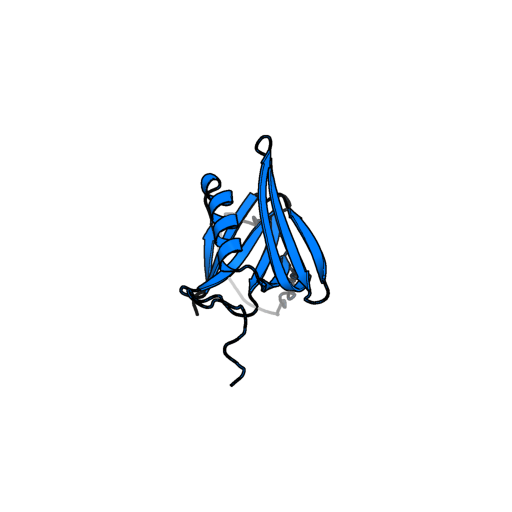 . PHE A 1 87 ? 4.383 1.537 9.009 1.00 95.44 87 PHE A CA 1
ATOM 694 C C . PHE A 1 87 ? 4.798 1.887 10.434 1.00 95.44 87 PHE A C 1
ATOM 696 O O . PHE A 1 87 ? 5.812 1.393 10.928 1.00 95.44 87 PHE A O 1
ATOM 703 N N . THR A 1 88 ? 3.994 2.702 11.101 1.00 94.69 88 THR A N 1
ATOM 704 C CA . THR A 1 88 ? 4.132 3.016 12.518 1.00 94.69 88 THR A CA 1
ATOM 705 C C . THR A 1 88 ? 2.802 2.767 13.216 1.00 94.69 88 THR A C 1
ATOM 707 O O . THR A 1 88 ? 1.722 2.872 12.636 1.00 94.69 88 THR A O 1
ATOM 710 N N . GLU A 1 89 ? 2.862 2.404 14.489 1.00 92.56 89 GLU A N 1
ATOM 711 C CA . GLU A 1 89 ? 1.675 2.334 15.330 1.00 92.56 89 GLU A CA 1
ATOM 712 C C . GLU A 1 89 ? 2.003 3.012 16.651 1.00 92.56 89 GLU A C 1
ATOM 714 O O . GLU A 1 89 ? 2.920 2.604 17.362 1.00 92.56 89 GLU A O 1
ATOM 719 N N . SER A 1 90 ? 1.278 4.085 16.953 1.00 89.44 90 SER A N 1
ATOM 720 C CA . SER A 1 90 ? 1.433 4.846 18.192 1.00 89.44 90 SER A CA 1
ATOM 721 C C . SER A 1 90 ? 0.085 4.910 18.889 1.00 89.44 90 SER A C 1
ATOM 723 O O . SER A 1 90 ? -0.906 5.291 18.276 1.00 89.44 90 SER A O 1
ATOM 725 N N . ASP A 1 91 ? 0.034 4.491 20.154 1.00 89.62 91 ASP A N 1
ATOM 726 C CA . ASP A 1 91 ? -1.202 4.452 20.953 1.00 89.62 91 ASP A CA 1
ATOM 727 C C . ASP A 1 91 ? -2.354 3.669 20.279 1.00 89.62 91 ASP A C 1
ATOM 729 O O . ASP A 1 91 ? -3.529 4.016 20.358 1.00 89.62 91 ASP A O 1
ATOM 733 N N . GLY A 1 92 ? -2.016 2.608 19.535 1.00 87.19 92 GLY A N 1
ATOM 734 C CA . GLY A 1 92 ? -2.996 1.803 18.799 1.00 87.19 92 GLY A CA 1
ATOM 735 C C . GLY A 1 92 ? -3.594 2.488 17.563 1.00 87.19 92 GLY A C 1
ATOM 736 O O . GLY A 1 92 ? -4.493 1.9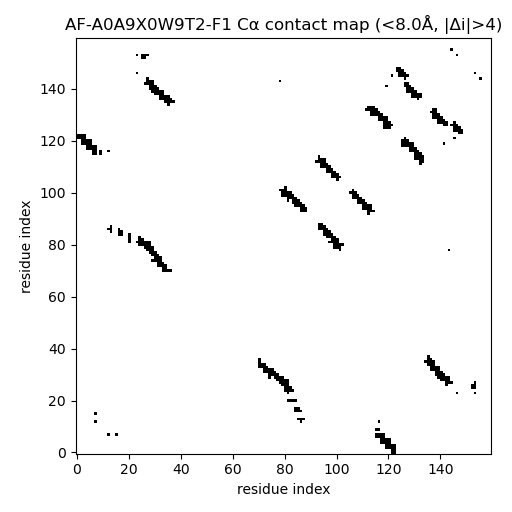16 16.934 1.00 87.19 92 GLY A O 1
ATOM 737 N N . ALA A 1 93 ? -3.099 3.668 17.180 1.00 89.69 93 ALA A N 1
ATOM 738 C CA . ALA A 1 93 ? -3.404 4.315 15.912 1.00 89.69 93 ALA A CA 1
ATOM 739 C C . ALA A 1 93 ? -2.367 3.886 14.855 1.00 89.69 93 ALA A C 1
ATOM 741 O O . ALA A 1 93 ? -1.193 4.243 14.979 1.00 89.69 93 ALA A O 1
ATOM 742 N N . PRO A 1 94 ? -2.769 3.100 13.838 1.00 93.75 94 PRO A N 1
ATOM 743 C CA . PRO A 1 94 ? -1.874 2.715 12.761 1.00 93.75 94 PRO A CA 1
ATOM 744 C C . PRO A 1 94 ? -1.709 3.882 11.787 1.00 93.75 94 PRO A C 1
ATOM 746 O O . PRO A 1 94 ? -2.695 4.485 11.360 1.00 93.75 94 PRO A O 1
ATOM 749 N N . GLU A 1 95 ? -0.475 4.148 11.389 1.00 95.12 95 GLU A N 1
ATOM 750 C CA . GLU A 1 95 ? -0.121 5.091 10.338 1.00 95.12 95 GLU A CA 1
ATOM 751 C C . GLU A 1 95 ? 0.791 4.392 9.328 1.00 95.12 95 GLU A C 1
ATOM 753 O O . GLU A 1 95 ? 1.699 3.637 9.674 1.00 95.12 95 GLU A O 1
ATOM 758 N N . LEU A 1 96 ? 0.515 4.612 8.050 1.00 94.62 96 LEU A N 1
ATOM 759 C CA . LEU A 1 96 ? 1.322 4.118 6.950 1.00 94.62 96 LEU A CA 1
ATOM 760 C C . LEU A 1 96 ? 1.692 5.296 6.062 1.00 94.62 96 LEU A C 1
ATOM 762 O O . LEU A 1 96 ? 0.815 6.024 5.605 1.00 94.62 96 LEU A O 1
ATOM 766 N N . THR A 1 97 ? 2.983 5.461 5.808 1.00 96.06 97 THR A N 1
ATOM 767 C CA . THR A 1 97 ? 3.519 6.489 4.921 1.00 96.06 97 THR A CA 1
ATOM 768 C C . THR A 1 97 ? 4.183 5.820 3.730 1.00 96.06 97 THR A C 1
ATOM 770 O O . THR A 1 97 ? 5.146 5.070 3.877 1.00 96.06 97 THR A O 1
ATOM 773 N N . LEU A 1 98 ? 3.647 6.088 2.545 1.00 94.62 98 LEU A N 1
ATOM 774 C CA . LEU A 1 98 ? 4.177 5.648 1.264 1.00 94.62 98 LEU A CA 1
ATOM 775 C C . LEU A 1 98 ? 4.928 6.816 0.624 1.00 94.62 98 LEU A C 1
ATOM 777 O O . LEU A 1 98 ? 4.320 7.845 0.334 1.00 94.62 98 LEU A O 1
ATOM 781 N N . VAL A 1 99 ? 6.231 6.659 0.404 1.00 94.69 99 VAL A N 1
ATOM 782 C CA . VAL A 1 99 ? 7.068 7.663 -0.260 1.00 94.69 99 VAL A CA 1
ATOM 783 C C . VAL A 1 99 ? 7.379 7.175 -1.663 1.00 94.69 99 VAL A C 1
ATOM 785 O O . VAL A 1 99 ? 7.964 6.105 -1.860 1.00 94.69 99 VAL A O 1
ATOM 788 N N . VAL A 1 100 ? 6.977 7.970 -2.642 1.00 93.81 100 VAL A N 1
ATOM 789 C CA . VAL A 1 100 ? 7.228 7.720 -4.058 1.00 93.81 100 VAL A CA 1
ATOM 790 C C . VAL A 1 100 ? 7.924 8.909 -4.679 1.00 93.81 100 VAL A C 1
ATOM 792 O O . VAL A 1 100 ? 7.755 10.031 -4.217 1.00 93.81 100 VAL A O 1
ATOM 795 N N . GLY A 1 101 ? 8.694 8.687 -5.731 1.00 89.44 101 GLY A N 1
ATOM 796 C CA . GLY A 1 101 ? 9.399 9.777 -6.384 1.00 89.44 101 GLY A CA 1
ATOM 797 C C . GLY A 1 101 ? 9.664 9.515 -7.847 1.00 89.44 101 GLY A C 1
ATOM 798 O O . GLY A 1 101 ? 9.581 8.385 -8.333 1.00 89.44 101 GLY A O 1
ATOM 799 N N . ASP A 1 102 ? 9.928 10.597 -8.562 1.00 81.44 102 ASP A N 1
ATOM 800 C CA . ASP A 1 102 ? 10.340 10.547 -9.954 1.00 81.44 102 ASP A CA 1
ATOM 801 C C . ASP A 1 102 ? 11.874 10.552 -10.064 1.00 81.44 102 ASP A C 1
ATOM 803 O O . ASP A 1 102 ? 12.591 10.972 -9.153 1.00 81.44 102 ASP A O 1
ATOM 807 N N . SER A 1 103 ? 12.407 10.096 -11.200 1.00 65.06 103 SER A N 1
ATOM 808 C CA . SER A 1 103 ? 13.859 10.027 -11.429 1.00 65.06 103 SER A CA 1
ATOM 809 C C . SER A 1 103 ? 14.563 11.395 -11.422 1.00 65.06 103 SER A C 1
ATOM 811 O O . SER A 1 103 ? 15.788 11.447 -11.343 1.00 65.06 103 SER A O 1
ATOM 813 N N . GLY A 1 104 ? 13.814 12.495 -11.510 1.00 67.81 104 GLY A N 1
ATOM 814 C CA . GLY A 1 104 ? 14.271 13.877 -11.383 1.00 67.81 104 GLY A CA 1
ATOM 815 C C . GLY A 1 104 ? 14.403 14.377 -9.941 1.00 67.81 104 GLY A C 1
ATOM 816 O O . GLY A 1 104 ? 14.828 15.515 -9.745 1.00 67.81 104 GLY A O 1
ATOM 817 N N . GLY A 1 105 ? 14.099 13.540 -8.941 1.00 70.44 105 GLY A N 1
ATOM 818 C CA . GLY A 1 105 ? 14.351 13.821 -7.527 1.00 70.44 105 GLY A CA 1
ATOM 819 C C . GLY A 1 105 ? 13.198 14.490 -6.777 1.00 70.44 105 GLY A C 1
ATOM 820 O O . GLY A 1 105 ? 13.408 14.923 -5.644 1.00 70.44 105 GLY A O 1
ATOM 821 N N . SER A 1 106 ? 11.997 14.583 -7.360 1.00 83.19 106 SER A N 1
ATOM 822 C CA . SER A 1 106 ? 10.814 14.999 -6.600 1.00 83.19 106 SER A CA 1
ATOM 823 C C . SER A 1 106 ? 10.252 13.798 -5.851 1.00 83.19 106 SER A C 1
ATOM 825 O O . SER A 1 106 ? 9.932 12.776 -6.457 1.00 83.19 106 SER A O 1
ATOM 827 N N . GLU A 1 107 ? 10.085 13.936 -4.540 1.00 90.88 107 GLU A N 1
ATOM 828 C CA . GLU A 1 107 ? 9.446 12.931 -3.693 1.00 90.88 107 GLU A CA 1
ATOM 829 C C . GLU A 1 107 ? 8.062 13.416 -3.252 1.00 90.88 107 GLU A C 1
ATOM 831 O O . GLU A 1 107 ? 7.849 14.585 -2.930 1.00 90.88 107 GLU A O 1
ATOM 836 N N . THR A 1 108 ? 7.102 12.500 -3.247 1.00 90.25 108 THR A N 1
ATOM 837 C CA . THR A 1 108 ? 5.741 12.684 -2.753 1.00 90.25 108 THR A CA 1
ATOM 838 C C . THR A 1 108 ? 5.486 11.658 -1.661 1.00 90.25 108 THR A C 1
ATOM 840 O O . THR A 1 108 ? 5.616 10.453 -1.882 1.00 90.25 108 THR A O 1
ATOM 843 N N . SER A 1 109 ? 5.082 12.138 -0.489 1.00 92.94 109 SER A N 1
ATOM 844 C CA . SER A 1 109 ? 4.719 11.292 0.646 1.00 92.94 109 SER A CA 1
ATOM 845 C C . SER A 1 109 ? 3.205 11.251 0.806 1.00 92.94 109 SER A C 1
ATOM 847 O O . SER A 1 109 ? 2.554 12.291 0.912 1.00 92.94 109 SER A O 1
ATOM 849 N N . LEU A 1 110 ? 2.646 10.045 0.850 1.00 92.19 110 LEU A N 1
ATOM 850 C CA . LEU A 1 110 ? 1.237 9.785 1.109 1.00 92.19 110 LEU A CA 1
ATOM 851 C C . LEU A 1 110 ? 1.094 9.078 2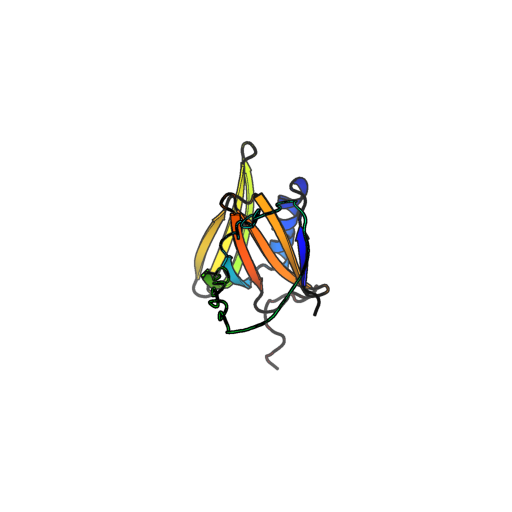.457 1.00 92.19 110 LEU A C 1
ATOM 853 O O . LEU A 1 110 ? 1.430 7.900 2.580 1.00 92.19 110 LEU A O 1
ATOM 857 N N . SER A 1 111 ? 0.572 9.791 3.453 1.00 93.44 111 SER A N 1
ATOM 858 C CA . SER A 1 111 ? 0.311 9.248 4.789 1.00 93.44 111 SER A CA 1
ATOM 859 C C . SER A 1 111 ? -1.167 8.909 4.965 1.00 93.44 111 SER A C 1
ATOM 861 O O . SER A 1 111 ? -2.047 9.719 4.669 1.00 93.44 111 SER A O 1
ATOM 863 N N . VAL A 1 112 ? -1.445 7.705 5.460 1.00 92.44 112 VAL A N 1
ATOM 864 C CA . VAL A 1 112 ? -2.796 7.189 5.697 1.00 92.44 112 VAL A CA 1
ATOM 865 C C . VAL A 1 112 ? -2.899 6.473 7.034 1.00 92.44 112 VAL A C 1
ATOM 867 O O . VAL A 1 112 ? -1.916 5.960 7.554 1.00 92.44 112 VAL A O 1
ATOM 870 N N . GLN A 1 113 ? -4.119 6.376 7.561 1.00 93.56 113 GLN A N 1
ATOM 871 C CA . GLN A 1 113 ? -4.436 5.554 8.731 1.00 93.56 113 GLN A CA 1
ATOM 872 C C . GLN A 1 113 ? -5.237 4.324 8.285 1.00 93.56 113 GLN A C 1
ATOM 874 O O . GLN A 1 113 ? -6.468 4.404 8.171 1.00 93.56 113 GLN A O 1
ATOM 879 N N . PRO A 1 114 ? -4.571 3.204 7.948 1.00 94.56 114 PRO A N 1
ATOM 880 C CA . PRO A 1 114 ? -5.251 2.060 7.364 1.00 94.56 114 PRO A CA 1
ATOM 881 C C . PRO A 1 114 ? -6.063 1.294 8.417 1.00 94.56 114 PRO A C 1
ATOM 883 O O . PRO A 1 114 ? -5.576 0.969 9.498 1.00 94.56 114 PRO A O 1
ATOM 886 N N . LEU A 1 115 ? -7.300 0.939 8.071 1.00 94.56 115 LEU A N 1
ATOM 887 C CA . LEU A 1 115 ? -8.090 -0.084 8.762 1.00 94.56 115 LEU A CA 1
ATOM 888 C C . LEU A 1 115 ? -7.721 -1.500 8.306 1.00 94.56 115 LEU A C 1
ATOM 890 O O . LEU A 1 115 ? -7.891 -2.462 9.060 1.00 94.56 115 LEU A O 1
ATOM 894 N N . ALA A 1 116 ? -7.217 -1.637 7.080 1.00 94.56 116 ALA A N 1
ATOM 895 C CA . ALA A 1 116 ? -6.745 -2.901 6.541 1.00 94.56 116 ALA A CA 1
ATOM 896 C C . ALA A 1 116 ? -5.621 -2.702 5.528 1.00 94.56 116 ALA A C 1
ATOM 898 O O . ALA A 1 116 ? -5.639 -1.749 4.749 1.00 94.56 116 ALA A O 1
ATOM 899 N N . ILE A 1 117 ? -4.699 -3.663 5.500 1.00 95.44 117 ILE A N 1
ATOM 900 C CA . ILE A 1 117 ? -3.692 -3.813 4.451 1.00 95.44 117 ILE A CA 1
ATOM 901 C C . ILE A 1 117 ? -3.990 -5.106 3.696 1.00 95.44 117 ILE A C 1
ATOM 903 O O . ILE A 1 117 ? -4.183 -6.161 4.313 1.00 95.44 117 ILE A O 1
ATOM 907 N N . MET A 1 118 ? -4.019 -5.034 2.367 1.00 96.00 118 MET A N 1
ATOM 908 C CA . MET A 1 118 ? -4.092 -6.211 1.504 1.00 96.00 118 MET A CA 1
ATOM 909 C C . MET A 1 118 ? -2.972 -6.189 0.474 1.00 96.00 118 MET A C 1
ATOM 911 O O . MET A 1 118 ? -2.712 -5.158 -0.143 1.00 96.00 118 MET A O 1
ATOM 915 N N . LEU A 1 119 ? -2.348 -7.342 0.250 1.00 94.00 119 LEU A N 1
ATOM 916 C CA . LEU A 1 119 ? -1.452 -7.532 -0.885 1.00 94.00 119 LEU A CA 1
ATOM 917 C C . LEU A 1 119 ? -2.268 -7.921 -2.114 1.00 94.00 119 LEU A C 1
ATOM 919 O O . LEU A 1 119 ? -3.103 -8.830 -2.055 1.00 94.00 119 LEU A O 1
ATOM 923 N N . GLU A 1 120 ? -2.016 -7.240 -3.227 1.00 93.12 120 GLU A N 1
ATOM 924 C CA . GLU A 1 120 ? -2.564 -7.617 -4.522 1.00 93.12 120 GLU A CA 1
ATOM 925 C C . GLU A 1 120 ? -1.587 -8.562 -5.215 1.00 93.12 120 GLU A C 1
ATOM 927 O O . GLU A 1 120 ? -0.408 -8.248 -5.379 1.00 93.12 120 GLU A O 1
ATOM 932 N N . ARG A 1 121 ? -2.081 -9.725 -5.635 1.00 90.62 121 ARG A N 1
ATOM 933 C CA . ARG A 1 121 ? -1.312 -10.743 -6.353 1.00 90.62 121 ARG A CA 1
ATOM 934 C C . ARG A 1 121 ? -1.867 -10.936 -7.756 1.00 90.62 121 ARG A C 1
ATOM 936 O O . ARG A 1 121 ? -3.083 -10.892 -7.957 1.00 90.62 121 ARG A O 1
ATOM 943 N N . GLN A 1 122 ? -0.981 -11.215 -8.706 1.00 87.88 122 GLN A N 1
ATOM 944 C CA . GLN A 1 122 ? -1.349 -11.718 -10.026 1.00 87.88 122 GLN A CA 1
ATOM 945 C C . GLN A 1 122 ? -0.627 -13.047 -10.264 1.00 87.88 122 GLN A C 1
ATOM 947 O O . GLN A 1 122 ? 0.577 -13.083 -10.512 1.00 87.88 122 GLN A O 1
ATOM 952 N N . GLY A 1 123 ? -1.360 -14.157 -10.157 1.00 86.38 123 GLY A N 1
ATOM 953 C CA . GLY A 1 123 ? -0.729 -15.473 -10.032 1.00 86.38 123 GLY A CA 1
ATOM 954 C C . GLY A 1 123 ? 0.161 -15.534 -8.784 1.00 86.38 123 GLY A C 1
ATOM 955 O O . GLY A 1 123 ? -0.321 -15.298 -7.679 1.00 86.38 123 GLY A O 1
ATOM 956 N N . ASP A 1 124 ? 1.451 -15.825 -8.965 1.00 82.94 124 ASP A N 1
ATOM 957 C CA . ASP A 1 124 ? 2.447 -15.858 -7.877 1.00 82.94 124 ASP A CA 1
ATOM 958 C C . ASP A 1 124 ? 3.142 -14.494 -7.649 1.00 82.94 124 ASP A C 1
ATOM 960 O O . ASP A 1 124 ? 3.756 -14.253 -6.608 1.00 82.94 124 ASP A O 1
ATOM 964 N N . ALA A 1 125 ? 3.006 -13.568 -8.605 1.00 84.38 125 ALA A N 1
ATOM 965 C CA . ALA A 1 125 ? 3.656 -12.262 -8.581 1.00 84.38 125 ALA A CA 1
ATOM 966 C C . ALA A 1 125 ? 2.944 -11.269 -7.652 1.00 84.38 125 ALA A C 1
ATOM 968 O O . ALA A 1 125 ? 1.713 -11.263 -7.537 1.00 84.38 125 ALA A O 1
ATOM 969 N N . ASP A 1 126 ? 3.726 -10.384 -7.034 1.00 88.56 126 ASP A N 1
ATOM 970 C CA . ASP A 1 126 ? 3.191 -9.212 -6.343 1.00 88.56 126 ASP A CA 1
ATOM 971 C C . ASP A 1 126 ? 2.732 -8.199 -7.405 1.00 88.56 126 ASP A C 1
ATOM 973 O O . ASP A 1 126 ? 3.514 -7.763 -8.246 1.00 88.56 126 ASP A O 1
ATOM 977 N N . ALA A 1 127 ? 1.449 -7.845 -7.400 1.00 90.88 127 ALA A N 1
ATOM 978 C CA . ALA A 1 127 ? 0.865 -6.860 -8.311 1.00 90.88 127 ALA A CA 1
ATOM 979 C C . ALA A 1 127 ? 0.736 -5.474 -7.664 1.00 90.88 127 ALA A C 1
ATOM 981 O O . ALA A 1 127 ? 0.616 -4.477 -8.372 1.00 90.88 127 ALA A O 1
ATOM 982 N N . GLY A 1 128 ? 0.765 -5.402 -6.333 1.00 93.50 128 GLY A N 1
ATOM 983 C CA . GLY A 1 128 ? 0.707 -4.146 -5.601 1.00 93.50 128 GLY A CA 1
ATOM 984 C C . GLY A 1 128 ? 0.236 -4.314 -4.163 1.00 93.50 128 GLY A C 1
ATOM 985 O O . GLY A 1 128 ? 0.183 -5.421 -3.623 1.00 93.50 128 GLY A O 1
ATOM 986 N N . ILE A 1 129 ? -0.141 -3.197 -3.555 1.00 94.38 129 ILE A N 1
ATOM 987 C CA . ILE A 1 129 ? -0.677 -3.126 -2.200 1.00 94.38 129 ILE A CA 1
ATOM 988 C C . ILE A 1 129 ? -1.914 -2.229 -2.175 1.00 94.38 129 ILE A C 1
ATOM 990 O O . ILE A 1 129 ? -2.013 -1.239 -2.903 1.00 94.38 129 ILE A O 1
ATOM 994 N N . ARG A 1 130 ? -2.883 -2.598 -1.342 1.00 95.12 130 ARG A N 1
ATOM 995 C CA . ARG A 1 130 ? -4.116 -1.850 -1.121 1.00 95.12 130 ARG A CA 1
ATOM 996 C C . ARG A 1 130 ? -4.289 -1.550 0.359 1.00 95.12 130 ARG A C 1
ATOM 998 O O . ARG A 1 130 ? -4.014 -2.396 1.212 1.00 95.12 130 ARG A O 1
ATOM 1005 N N . PHE A 1 131 ? -4.824 -0.371 0.636 1.00 93.62 131 PHE A N 1
ATOM 1006 C CA . PHE A 1 131 ? -5.149 0.118 1.965 1.00 93.62 131 PHE A CA 1
ATOM 1007 C C . PHE A 1 131 ? -6.632 0.477 2.019 1.00 93.62 131 PHE A C 1
ATOM 1009 O O . PHE A 1 131 ? -7.119 1.193 1.147 1.00 93.62 131 PHE A O 1
ATOM 1016 N N . GLU A 1 132 ? -7.347 -0.004 3.033 1.00 93.94 132 GLU A N 1
ATOM 1017 C CA . GLU A 1 132 ? -8.697 0.483 3.348 1.00 93.94 132 GLU A CA 1
ATOM 1018 C C . GLU A 1 132 ? -8.582 1.566 4.417 1.00 93.94 132 GLU A C 1
ATOM 1020 O O . GLU A 1 132 ? -7.913 1.357 5.429 1.00 93.94 132 GLU A O 1
ATOM 1025 N N . GLN A 1 133 ? -9.216 2.714 4.208 1.00 90.19 133 GLN A N 1
ATOM 1026 C CA . GLN A 1 133 ? -9.217 3.838 5.140 1.00 90.19 133 GLN A CA 1
ATOM 1027 C C . GLN A 1 133 ? -10.488 3.852 5.993 1.00 90.19 133 GLN A C 1
ATOM 1029 O O . GLN A 1 133 ? -11.476 3.184 5.695 1.00 90.19 133 GLN A O 1
ATOM 1034 N N . ARG A 1 134 ? -10.472 4.646 7.071 1.00 85.12 134 ARG A N 1
ATOM 1035 C CA . ARG A 1 134 ? -11.616 4.772 7.990 1.00 85.12 134 ARG A CA 1
ATOM 1036 C C . ARG A 1 134 ? -12.872 5.346 7.335 1.00 85.12 134 ARG A C 1
ATOM 1038 O O . ARG A 1 134 ? -13.967 4.957 7.714 1.00 85.12 134 ARG A O 1
ATOM 1045 N N . ASP A 1 135 ? -12.695 6.222 6.354 1.00 85.75 135 ASP A N 1
ATOM 1046 C CA . ASP A 1 135 ? -13.775 6.816 5.555 1.00 85.75 135 ASP A CA 1
ATOM 1047 C C . ASP A 1 135 ? -14.407 5.816 4.562 1.00 85.75 135 ASP A C 1
ATOM 1049 O O . ASP A 1 135 ? -15.291 6.159 3.794 1.00 85.75 135 ASP A O 1
ATOM 1053 N N . GLY A 1 136 ? -13.932 4.565 4.531 1.00 85.75 136 GLY A N 1
ATOM 1054 C CA . GLY A 1 136 ? -14.336 3.559 3.547 1.00 85.75 136 GLY A CA 1
ATOM 1055 C C . GLY A 1 136 ? -13.540 3.634 2.243 1.00 85.75 136 GLY A C 1
ATOM 1056 O O . GLY A 1 136 ? -13.474 2.642 1.518 1.00 85.75 136 GLY A O 1
ATOM 1057 N N . ASN A 1 137 ? -12.877 4.760 1.964 1.00 90.56 137 ASN A N 1
ATOM 1058 C CA . ASN A 1 137 ? -12.016 4.917 0.792 1.00 90.56 137 ASN A CA 1
ATOM 1059 C C . ASN A 1 137 ? -10.905 3.870 0.747 1.00 90.56 137 ASN A C 1
ATOM 1061 O O . ASN A 1 137 ? -10.376 3.423 1.768 1.00 90.56 137 ASN A O 1
ATOM 1065 N N . GLN A 1 138 ? -10.544 3.482 -0.469 1.00 92.69 138 GLN A N 1
ATOM 1066 C CA . GLN A 1 138 ? -9.484 2.526 -0.726 1.00 92.69 138 GLN A CA 1
ATOM 1067 C C . GLN A 1 138 ? -8.383 3.182 -1.538 1.00 92.69 138 GLN A C 1
ATOM 1069 O O . GLN A 1 138 ? -8.630 3.676 -2.635 1.00 92.69 138 GLN A O 1
ATOM 1074 N N . ILE A 1 139 ? -7.152 3.105 -1.045 1.00 94.19 139 ILE A N 1
ATOM 1075 C CA . ILE A 1 139 ? -5.969 3.486 -1.813 1.00 94.19 139 ILE A CA 1
ATOM 1076 C C . ILE A 1 139 ? -5.325 2.224 -2.367 1.00 94.19 139 ILE A C 1
ATOM 1078 O O . ILE A 1 139 ? -5.116 1.250 -1.644 1.00 94.19 139 ILE A O 1
ATOM 1082 N N . ARG A 1 140 ? -5.004 2.232 -3.658 1.00 94.56 140 ARG A N 1
ATOM 1083 C CA . ARG A 1 140 ? -4.327 1.141 -4.361 1.00 94.56 140 ARG A CA 1
ATOM 1084 C C . ARG A 1 140 ? -3.043 1.662 -4.974 1.00 94.56 140 ARG A C 1
ATOM 1086 O O . ARG A 1 140 ? -3.100 2.591 -5.771 1.00 94.56 140 ARG A O 1
ATOM 1093 N N . ALA A 1 141 ? -1.925 1.027 -4.650 1.00 94.12 141 ALA A N 1
ATOM 1094 C CA . ALA A 1 141 ? -0.642 1.222 -5.307 1.00 94.12 141 ALA A CA 1
ATOM 1095 C C . ALA A 1 141 ? -0.306 -0.051 -6.093 1.00 94.12 141 ALA A C 1
ATOM 1097 O O . ALA A 1 141 ? 0.016 -1.084 -5.505 1.00 94.12 141 ALA A O 1
ATOM 1098 N N . LEU A 1 142 ? -0.440 0.007 -7.417 1.00 93.12 142 LEU A N 1
ATOM 1099 C CA . LEU A 1 142 ? -0.222 -1.125 -8.320 1.00 93.12 142 LEU A CA 1
ATOM 1100 C C . LEU A 1 142 ? 1.070 -0.952 -9.097 1.00 93.12 142 LEU A C 1
ATOM 1102 O O . LEU A 1 142 ? 1.357 0.143 -9.570 1.00 93.12 142 LEU A O 1
ATOM 1106 N N . PHE A 1 143 ? 1.808 -2.037 -9.299 1.00 90.62 143 PHE A N 1
ATOM 1107 C CA . PHE A 1 143 ? 2.962 -2.010 -10.184 1.00 90.62 143 PHE A CA 1
ATOM 1108 C C . PHE A 1 143 ? 2.528 -1.909 -11.642 1.00 90.62 143 PHE A C 1
ATOM 1110 O O . PHE A 1 143 ? 1.574 -2.562 -12.072 1.00 90.62 143 PHE A O 1
ATOM 1117 N N . ARG A 1 144 ? 3.283 -1.138 -12.429 1.00 81.56 144 ARG A N 1
ATOM 1118 C CA . ARG A 1 144 ? 3.094 -1.067 -13.885 1.00 81.56 144 ARG A CA 1
ATOM 1119 C C . ARG A 1 144 ? 3.315 -2.426 -14.559 1.00 81.56 144 ARG A C 1
ATOM 1121 O O . ARG A 1 144 ? 2.623 -2.760 -15.518 1.00 81.56 144 ARG A O 1
ATOM 1128 N N . VAL A 1 145 ? 4.265 -3.206 -14.043 1.00 76.25 145 VAL A N 1
ATOM 1129 C CA . VAL A 1 145 ? 4.510 -4.602 -14.421 1.00 76.25 145 VAL A CA 1
ATOM 1130 C C . VAL A 1 145 ? 4.504 -5.440 -13.140 1.00 76.25 145 VAL A C 1
ATOM 1132 O O . VAL A 1 145 ? 5.189 -5.063 -12.193 1.00 76.25 145 VAL A O 1
ATOM 1135 N N . PRO A 1 146 ? 3.760 -6.557 -13.073 1.00 61.34 146 PRO A N 1
ATOM 1136 C CA . PRO A 1 146 ? 3.736 -7.414 -11.892 1.00 61.34 146 PRO A CA 1
ATOM 1137 C C . PRO A 1 146 ? 5.133 -7.935 -11.552 1.00 61.34 146 PRO A C 1
ATOM 1139 O O . PRO A 1 146 ? 5.857 -8.431 -12.421 1.00 61.34 146 PRO A O 1
ATOM 1142 N N . ALA A 1 147 ? 5.492 -7.871 -10.276 1.00 60.88 147 ALA A N 1
ATOM 1143 C CA . ALA A 1 147 ? 6.793 -8.288 -9.799 1.00 60.88 147 ALA A CA 1
ATOM 1144 C C . ALA A 1 147 ? 6.871 -9.803 -9.643 1.00 60.88 147 ALA A C 1
ATOM 1146 O O . ALA A 1 147 ? 6.353 -10.379 -8.682 1.00 60.88 147 ALA A O 1
ATOM 1147 N N . SER A 1 148 ? 7.531 -10.462 -10.597 1.00 59.25 148 SER A N 1
ATOM 1148 C CA . SER A 1 148 ? 7.885 -11.874 -10.450 1.00 59.25 148 SER A CA 1
ATOM 1149 C C . SER A 1 148 ? 8.979 -12.025 -9.387 1.00 59.25 148 SER A C 1
ATOM 1151 O O . SER A 1 148 ? 9.906 -11.208 -9.355 1.00 59.25 148 SER A O 1
ATOM 1153 N N . PRO A 1 149 ? 8.929 -13.065 -8.536 1.00 52.53 149 PRO A N 1
ATOM 1154 C CA . PRO A 1 149 ? 10.000 -13.333 -7.584 1.00 52.53 149 PRO A CA 1
ATOM 1155 C C . PRO A 1 149 ? 11.325 -13.550 -8.338 1.00 52.53 149 PRO A C 1
ATOM 1157 O O . PRO A 1 149 ? 11.497 -14.556 -9.020 1.00 52.53 149 PRO A O 1
ATOM 1160 N N . GLY A 1 150 ? 12.246 -12.581 -8.250 1.00 51.34 150 GLY A N 1
ATOM 1161 C CA . GLY A 1 150 ? 13.569 -12.619 -8.894 1.00 51.34 150 GLY A CA 1
ATOM 1162 C C . GLY A 1 150 ? 13.851 -11.521 -9.929 1.00 51.34 150 GLY A C 1
ATOM 1163 O O . GLY A 1 150 ? 14.989 -11.411 -10.379 1.00 51.34 150 GLY A O 1
ATOM 1164 N N . ALA A 1 151 ? 12.872 -10.688 -10.294 1.00 56.09 151 ALA A N 1
ATOM 1165 C CA . ALA A 1 151 ? 13.140 -9.480 -11.075 1.00 56.09 151 ALA A CA 1
ATOM 1166 C C . ALA A 1 151 ? 13.828 -8.450 -10.161 1.00 56.09 151 ALA A C 1
ATOM 1168 O O . ALA A 1 151 ? 13.204 -7.904 -9.261 1.00 56.09 151 ALA A O 1
ATOM 1169 N N . LEU A 1 152 ? 15.134 -8.247 -10.325 1.00 49.16 152 LEU A N 1
ATOM 1170 C CA . LEU A 1 152 ? 15.932 -7.424 -9.409 1.00 49.16 152 LEU A CA 1
ATOM 1171 C C . LEU A 1 152 ? 15.967 -5.931 -9.750 1.00 49.16 152 LEU A C 1
ATOM 1173 O O . LEU A 1 152 ? 16.580 -5.187 -8.999 1.00 49.16 152 LEU A O 1
ATOM 1177 N N . ASP A 1 153 ? 15.311 -5.471 -10.819 1.00 50.00 153 ASP A N 1
ATOM 1178 C CA . ASP A 1 153 ? 15.617 -4.121 -11.316 1.00 50.00 153 ASP A CA 1
ATOM 1179 C C . ASP A 1 153 ? 14.445 -3.298 -11.847 1.00 50.00 153 ASP A C 1
ATOM 1181 O O . ASP A 1 153 ? 14.691 -2.259 -12.435 1.00 50.00 153 ASP A O 1
ATOM 1185 N N . GLY A 1 154 ? 13.176 -3.714 -11.717 1.00 49.41 154 GLY A N 1
ATOM 1186 C CA . GLY A 1 154 ? 12.036 -2.892 -12.183 1.00 49.41 154 GLY A CA 1
ATOM 1187 C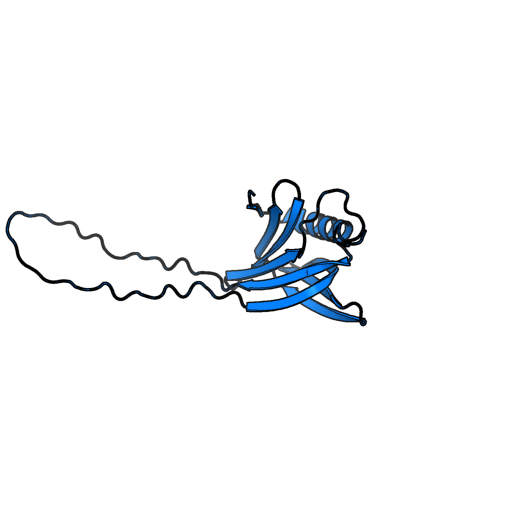 C . GLY A 1 154 ? 12.062 -2.484 -13.676 1.00 49.41 154 GLY A C 1
ATOM 1188 O O . GLY A 1 154 ? 11.126 -1.852 -14.162 1.00 49.41 154 GLY A O 1
ATOM 1189 N N . LEU A 1 155 ? 13.098 -2.872 -14.421 1.00 45.25 155 LEU A N 1
ATOM 1190 C CA . LEU A 1 155 ? 13.265 -2.722 -15.847 1.00 45.25 155 LEU A CA 1
ATOM 1191 C C . LEU A 1 155 ? 12.434 -3.824 -16.479 1.00 45.25 155 LEU A C 1
ATOM 1193 O O . LEU A 1 155 ? 12.684 -5.017 -16.281 1.00 45.25 155 LEU A O 1
ATOM 1197 N N . ALA A 1 156 ? 11.405 -3.415 -17.215 1.00 41.69 156 ALA A N 1
ATOM 1198 C CA . ALA A 1 156 ? 10.685 -4.315 -18.091 1.00 41.69 156 ALA A CA 1
ATOM 1199 C C . ALA A 1 156 ? 11.705 -5.150 -18.882 1.00 41.69 156 ALA A C 1
ATOM 1201 O O . ALA A 1 156 ? 12.652 -4.610 -19.452 1.00 41.69 156 ALA A O 1
ATOM 1202 N N . ALA A 1 157 ? 11.519 -6.469 -18.912 1.00 39.97 157 ALA A N 1
ATOM 1203 C CA . ALA A 1 157 ? 12.226 -7.337 -19.842 1.00 39.97 157 ALA A CA 1
ATOM 1204 C C . ALA A 1 157 ? 11.845 -6.903 -21.268 1.00 39.97 157 ALA A C 1
ATOM 1206 O O . ALA A 1 157 ? 10.841 -7.359 -21.810 1.00 39.97 157 ALA A O 1
ATOM 1207 N N . GLY A 1 158 ? 12.571 -5.937 -21.828 1.00 39.50 158 GLY A N 1
ATOM 1208 C CA . GLY A 1 158 ? 12.062 -5.205 -22.978 1.00 39.50 158 GLY A CA 1
ATOM 1209 C C . GLY A 1 158 ? 13.009 -4.203 -23.615 1.00 39.50 158 GLY A C 1
ATOM 1210 O O . GLY A 1 158 ? 12.512 -3.335 -24.313 1.00 39.50 158 GLY A O 1
ATOM 1211 N N . GLU A 1 159 ? 14.325 -4.320 -23.440 1.00 37.06 159 GLU A N 1
ATOM 1212 C CA . GLU A 1 159 ? 15.287 -3.690 -24.352 1.00 37.06 159 GLU A CA 1
ATOM 1213 C C . GLU A 1 159 ? 16.400 -4.700 -24.646 1.00 37.06 159 GLU A C 1
ATOM 1215 O O . GLU A 1 159 ? 17.298 -4.942 -23.838 1.00 37.06 159 GLU A O 1
ATOM 1220 N N . ARG A 1 160 ? 16.268 -5.373 -25.789 1.00 37.22 160 ARG A N 1
ATOM 1221 C CA . ARG A 1 160 ? 17.289 -6.226 -26.388 1.00 37.22 160 ARG A CA 1
ATOM 1222 C C . ARG A 1 160 ? 17.470 -5.827 -27.839 1.00 37.22 160 ARG A C 1
ATOM 1224 O O . ARG A 1 160 ? 16.430 -5.578 -28.488 1.00 37.22 160 ARG A O 1
#

Radius of gyration: 22.4 Å; Cα contacts (8 Å, |Δi|>4): 277; chains: 1; bounding box: 74×31×47 Å

Mean predicted aligned error: 12.88 Å

pLDDT: mean 76.68, std 21.05, range [36.12, 96.56]

Nearest PDB structures (foldseek):
  2hx0-assembly1_A  TM=3.037E-01  e=3.591E-01  Salmonella enterica
  6xk9-assembly2_B  TM=3.170E-01  e=7.234E-01  Homo sapiens
  3e0c-assembly1_A  TM=3.428E-01  e=8.974E-01  Homo sapiens
  4ci3-assembly1_A  TM=3.415E-01  e=2.636E+00  Homo sapiens
  5nxh-assembly1_C  TM=1.729E-01  e=4.769E+00  Tequatrovirus T4

Organism: NCBI:txid1064514

Sequence (160 aa):
MDHRLERIPRPRWQETCERFLNRHRGWLLHISETPGGEDVDLEAGVPSHAQSRAQSHAPSHAPSKRSQSKPQSRELVSDVALHDLVFTESDGAPELTLVVGDSGGSETSLSVQPLAIMLERQGDADAGIRFEQRDGNQIRALFRVPASPGALDGLAAGER

Solvent-accessible surface area (backbone atoms only — not comparable to full-atom values): 9695 Å² total; per-residue (Å²): 135,57,77,44,78,44,77,56,58,74,96,46,46,54,64,48,37,50,53,50,35,74,68,43,55,62,26,40,27,35,31,32,39,30,62,41,76,73,81,74,77,75,87,75,78,88,78,93,78,90,83,85,86,86,84,89,82,87,79,86,78,75,78,77,79,73,74,76,74,65,72,69,64,42,79,75,51,65,78,26,22,33,70,46,47,48,64,51,70,58,96,87,46,47,38,36,36,41,29,32,27,44,98,89,71,56,73,49,76,50,76,45,52,52,76,41,46,28,44,32,26,47,69,91,16,49,28,32,42,35,33,34,34,82,86,45,30,32,42,35,41,32,39,80,63,63,44,48,94,80,65,89,70,68,65,70,96,77,84,131

Foldseek 3Di:
DDKDKAWDPPVCPQVVQVVCCVQFFFFWKWKKKFQQDPPPPPPDDDDDDDDDDDDDDDDDDDPDPPPPPHRDIGTPDGRWGFHHWGWDADPNFIKIWTWTHDPVPDIDIDIARFPIKIFIDDVPFGQWIKGQHPSSMIMTIGTPDTHDVPPRHNDPPDDD

Secondary structure (DSSP, 8-state):
--EEEEEEPGGGHHHHHHHHHHHHTT-EEEEEEE-------------------------------------PPEEEEEEEEEEEEEEEEETTEEEEEEEEE-TTS-EEEEEE-EEEEEEEEETTEEEEEEEEETTS-EEEEEEEEEE-TT--S---S---